Protein AF-X1C789-F1 (afdb_monomer_lite)

Structure (mmCIF, N/CA/C/O backbone):
data_AF-X1C789-F1
#
_entry.id   AF-X1C789-F1
#
loop_
_atom_site.group_PDB
_atom_site.id
_atom_site.type_symbol
_atom_site.label_atom_id
_atom_site.label_alt_id
_atom_site.label_comp_id
_atom_site.label_asym_id
_atom_site.label_entity_id
_atom_site.label_seq_id
_atom_site.pdbx_PDB_ins_code
_atom_site.Cartn_x
_atom_site.Cartn_y
_atom_site.Cartn_z
_atom_site.occupancy
_atom_site.B_iso_or_equiv
_atom_site.auth_seq_id
_atom_site.auth_comp_id
_atom_site.auth_asym_id
_atom_site.auth_atom_id
_atom_site.pdbx_PDB_model_num
ATOM 1 N N . THR A 1 1 ? 0.924 10.891 -58.807 1.00 47.41 1 THR A N 1
ATOM 2 C CA . THR A 1 1 ? 1.382 11.635 -57.616 1.00 47.41 1 THR A CA 1
ATOM 3 C C . THR A 1 1 ? 1.563 10.642 -56.485 1.00 47.41 1 THR A C 1
ATOM 5 O O . THR A 1 1 ? 0.579 10.124 -55.982 1.00 47.41 1 THR A O 1
ATOM 8 N N . ARG A 1 2 ? 2.814 10.265 -56.182 1.00 50.62 2 ARG A N 1
ATOM 9 C CA . ARG A 1 2 ? 3.152 9.440 -55.009 1.00 50.62 2 ARG A CA 1
ATOM 10 C C . ARG A 1 2 ? 3.176 10.355 -53.783 1.00 50.62 2 ARG A C 1
ATOM 12 O O . ARG A 1 2 ? 3.756 11.433 -53.868 1.00 50.62 2 ARG A O 1
ATOM 19 N N . LEU A 1 3 ? 2.533 9.935 -52.698 1.00 63.44 3 LEU A N 1
ATOM 20 C CA . LEU A 1 3 ? 2.683 10.556 -51.380 1.00 63.44 3 LEU A CA 1
ATOM 21 C C . LEU A 1 3 ? 4.074 10.202 -50.817 1.00 63.44 3 LEU A C 1
ATOM 23 O O . LEU A 1 3 ? 4.550 9.097 -51.100 1.00 63.44 3 LEU A O 1
ATOM 27 N N . PRO A 1 4 ? 4.739 11.107 -50.075 1.00 62.78 4 PRO A N 1
ATOM 28 C CA . PRO A 1 4 ? 5.996 10.787 -49.410 1.00 62.78 4 PRO A CA 1
ATOM 29 C C . PRO A 1 4 ? 5.741 9.807 -48.258 1.00 62.78 4 PRO A C 1
ATOM 31 O O . PRO A 1 4 ? 4.780 9.962 -47.506 1.00 62.78 4 PRO A O 1
ATOM 34 N N . VAL A 1 5 ? 6.597 8.791 -48.155 1.00 59.72 5 VAL A N 1
ATOM 35 C CA . VAL A 1 5 ? 6.725 7.949 -46.962 1.00 59.72 5 VAL A CA 1
ATOM 36 C C . VAL A 1 5 ? 7.526 8.781 -45.970 1.00 59.72 5 VAL A C 1
ATOM 38 O O . VAL A 1 5 ? 8.662 9.143 -46.264 1.00 59.72 5 VAL A O 1
ATOM 41 N N . ILE A 1 6 ? 6.898 9.166 -44.864 1.00 58.38 6 ILE A N 1
ATOM 42 C CA . ILE A 1 6 ? 7.620 9.645 -43.690 1.00 58.38 6 ILE A CA 1
ATOM 43 C C . ILE A 1 6 ? 8.181 8.366 -43.077 1.00 58.38 6 ILE A C 1
ATOM 45 O O . ILE A 1 6 ? 7.428 7.533 -42.576 1.00 58.38 6 ILE A O 1
ATOM 49 N N . GLU A 1 7 ? 9.475 8.141 -43.272 1.00 52.22 7 GLU A N 1
ATOM 50 C CA . GLU A 1 7 ? 10.236 7.259 -42.400 1.00 52.22 7 GLU A CA 1
ATOM 51 C C . GLU A 1 7 ? 10.248 7.984 -41.053 1.00 52.22 7 GLU A C 1
ATOM 53 O O . GLU A 1 7 ? 10.973 8.958 -40.865 1.00 52.22 7 GLU A O 1
ATOM 58 N N . ASP A 1 8 ? 9.319 7.607 -40.172 1.00 49.03 8 ASP A N 1
ATOM 59 C CA . ASP A 1 8 ? 9.441 7.895 -38.751 1.00 49.03 8 ASP A CA 1
ATOM 60 C C . ASP A 1 8 ? 10.643 7.075 -38.265 1.00 49.03 8 ASP A C 1
ATOM 62 O O . ASP A 1 8 ? 10.496 5.956 -37.770 1.00 49.03 8 ASP A O 1
ATOM 66 N N . ASP A 1 9 ? 11.844 7.622 -38.469 1.00 48.56 9 ASP A N 1
ATOM 67 C CA . ASP A 1 9 ? 12.985 7.386 -37.593 1.00 48.56 9 ASP A CA 1
ATOM 68 C C . ASP A 1 9 ? 12.561 7.888 -36.207 1.00 48.56 9 ASP A C 1
ATOM 70 O O . ASP A 1 9 ? 12.855 9.004 -35.778 1.00 48.56 9 ASP A O 1
ATOM 74 N N . VAL A 1 10 ? 11.782 7.058 -35.517 1.00 52.75 10 VAL A N 1
ATOM 75 C CA . VAL A 1 10 ? 11.796 7.026 -34.066 1.00 52.75 10 VAL A CA 1
ATOM 76 C C . VAL A 1 10 ? 13.166 6.475 -33.700 1.00 52.75 10 VAL A C 1
ATOM 78 O O . VAL A 1 10 ? 13.345 5.282 -33.473 1.00 52.75 10 VAL A O 1
ATOM 81 N N . ASP A 1 11 ? 14.158 7.366 -33.728 1.00 45.41 11 ASP A N 1
ATOM 82 C CA . ASP A 1 11 ? 15.269 7.288 -32.797 1.00 45.41 11 ASP A CA 1
ATOM 83 C C . ASP A 1 11 ? 14.619 7.101 -31.420 1.00 45.41 11 ASP A C 1
ATOM 85 O O . ASP A 1 11 ? 14.119 8.051 -30.809 1.00 45.41 11 ASP A O 1
ATOM 89 N N . ASP A 1 12 ? 14.547 5.839 -30.992 1.00 48.62 12 ASP A N 1
ATOM 90 C CA . ASP A 1 12 ? 14.483 5.430 -29.597 1.00 48.62 12 ASP A CA 1
ATOM 91 C C . ASP A 1 12 ? 15.745 6.024 -28.962 1.00 48.62 12 ASP A C 1
ATOM 93 O O . ASP A 1 12 ? 16.781 5.383 -28.795 1.00 48.62 12 ASP A O 1
ATOM 97 N N . LEU A 1 13 ? 15.672 7.322 -28.670 1.00 50.94 13 LEU A N 1
ATOM 98 C CA . LEU A 1 13 ? 16.404 7.933 -27.587 1.00 50.94 13 LEU A CA 1
ATOM 99 C C . LEU A 1 13 ? 15.849 7.265 -26.329 1.00 50.94 13 LEU A C 1
ATOM 101 O O . LEU A 1 13 ? 15.013 7.823 -25.620 1.00 50.94 13 LEU A O 1
ATOM 105 N N . GLU A 1 14 ? 16.295 6.031 -26.090 1.00 52.66 14 GLU A N 1
ATOM 106 C CA . GLU A 1 14 ? 16.521 5.543 -24.745 1.00 52.66 14 GLU A CA 1
ATOM 107 C C . GLU A 1 14 ? 17.430 6.608 -24.126 1.00 52.66 14 GLU A C 1
ATOM 109 O O . GLU A 1 14 ? 18.646 6.604 -24.316 1.00 52.66 14 GLU A O 1
ATOM 114 N N . GLU A 1 15 ? 16.822 7.625 -23.504 1.00 53.19 15 GLU A N 1
ATOM 115 C CA . GLU A 1 15 ? 17.504 8.425 -22.505 1.00 53.19 15 GLU A CA 1
ATOM 116 C C . GLU A 1 15 ? 18.017 7.387 -21.515 1.00 53.19 15 GLU A C 1
ATOM 118 O O . GLU A 1 15 ? 17.260 6.839 -20.713 1.00 53.19 1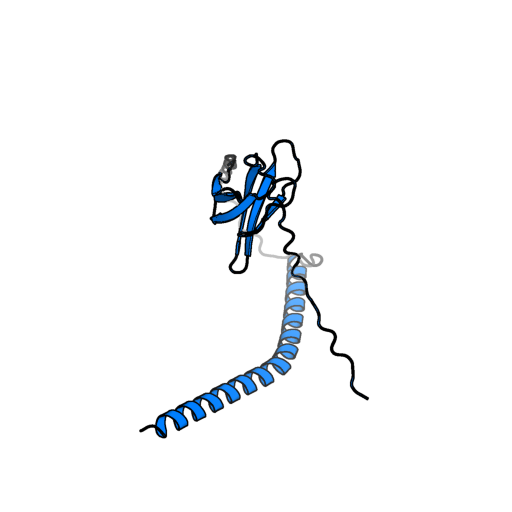5 GLU A O 1
ATOM 123 N N . GLU A 1 16 ? 19.291 7.034 -21.673 1.00 48.69 16 GLU A N 1
ATOM 124 C CA . GLU A 1 16 ? 20.116 6.373 -20.682 1.00 48.69 16 GLU A CA 1
ATOM 125 C C . GLU A 1 16 ? 20.114 7.354 -19.510 1.00 48.69 16 GLU A C 1
ATOM 127 O O . GLU A 1 16 ? 20.952 8.248 -19.407 1.00 48.69 16 GLU A O 1
ATOM 132 N N . LEU A 1 17 ? 19.028 7.304 -18.731 1.00 53.28 17 LEU A N 1
ATOM 133 C CA . LEU A 1 17 ? 18.896 8.012 -17.479 1.00 53.28 17 LEU A CA 1
ATOM 134 C C . LEU A 1 17 ? 20.048 7.458 -16.667 1.00 53.28 17 LEU A C 1
ATOM 136 O O . LEU A 1 17 ? 20.000 6.307 -16.241 1.00 53.28 17 LEU A O 1
ATOM 140 N N . GLU A 1 18 ? 21.126 8.234 -16.581 1.00 53.44 18 GLU A N 1
ATOM 141 C CA . GLU A 1 18 ? 22.227 7.952 -15.683 1.00 53.44 18 GLU A CA 1
ATOM 142 C C . GLU A 1 18 ? 21.578 7.766 -14.315 1.00 53.44 18 GLU A C 1
ATOM 144 O O . GLU A 1 18 ? 21.088 8.725 -13.714 1.00 53.44 18 GLU A O 1
ATOM 149 N N . ASP A 1 19 ? 21.461 6.505 -13.897 1.00 55.69 19 ASP A N 1
ATOM 150 C CA . ASP A 1 19 ? 20.979 6.134 -12.584 1.00 55.69 19 ASP A CA 1
ATOM 151 C C . ASP A 1 19 ? 21.949 6.799 -11.608 1.00 55.69 19 ASP A C 1
ATOM 153 O O . ASP A 1 19 ? 23.052 6.303 -11.379 1.00 55.69 19 ASP A O 1
ATOM 157 N N . GLU A 1 20 ? 21.594 7.980 -11.094 1.00 58.91 20 GLU A N 1
ATOM 158 C CA . GLU A 1 20 ? 22.340 8.560 -9.990 1.00 58.91 20 GLU A CA 1
ATOM 159 C C . GLU A 1 20 ? 22.283 7.519 -8.872 1.00 58.91 20 GLU A C 1
ATOM 161 O O . GLU A 1 20 ? 21.209 7.204 -8.342 1.00 58.91 20 GLU A O 1
ATOM 166 N N . ASP A 1 21 ? 23.448 6.944 -8.573 1.00 62.03 21 ASP A N 1
ATOM 167 C CA . ASP A 1 21 ? 23.665 6.042 -7.451 1.00 62.03 21 ASP A CA 1
ATOM 168 C C . ASP A 1 21 ? 23.487 6.857 -6.165 1.00 62.03 21 ASP A C 1
ATOM 170 O O . ASP A 1 21 ? 24.432 7.372 -5.563 1.00 62.03 21 ASP A O 1
ATOM 174 N N . VAL A 1 22 ? 22.224 7.051 -5.794 1.00 74.00 22 VAL A N 1
ATOM 175 C CA . VAL A 1 22 ? 21.814 7.667 -4.540 1.00 74.00 22 VAL A CA 1
ATOM 176 C C . VAL A 1 22 ? 21.839 6.587 -3.464 1.00 74.00 22 VAL A C 1
ATOM 178 O O . VAL A 1 22 ? 21.311 5.488 -3.656 1.00 74.00 22 VAL A O 1
ATOM 181 N N . ASP A 1 23 ? 22.433 6.920 -2.317 1.00 80.19 23 ASP A N 1
ATOM 182 C CA . ASP A 1 23 ? 22.443 6.071 -1.124 1.00 80.19 23 ASP A CA 1
ATOM 183 C C . ASP A 1 23 ? 21.028 5.608 -0.726 1.00 80.19 23 ASP A C 1
ATOM 185 O O . ASP A 1 23 ? 20.011 6.203 -1.098 1.00 80.19 23 ASP A O 1
ATOM 189 N N . ALA A 1 24 ? 20.967 4.549 0.085 1.00 82.88 24 ALA A N 1
ATOM 190 C CA . ALA A 1 24 ? 19.708 3.985 0.552 1.00 82.88 24 ALA A CA 1
ATOM 191 C C . ALA A 1 24 ? 18.775 5.044 1.178 1.00 82.88 24 ALA A C 1
ATOM 193 O O . ALA A 1 24 ? 19.201 5.809 2.051 1.00 82.88 24 ALA A O 1
ATOM 194 N N . PRO A 1 25 ? 17.491 5.078 0.773 1.00 86.06 25 PRO A N 1
ATOM 195 C CA . PRO A 1 25 ? 16.560 6.096 1.225 1.00 86.06 25 PRO A CA 1
ATOM 196 C C . PRO A 1 25 ? 16.234 5.915 2.709 1.00 86.06 25 PRO A C 1
ATOM 198 O O . PRO A 1 25 ? 15.790 4.848 3.138 1.00 86.06 25 PRO A O 1
ATOM 201 N N . ASP A 1 26 ? 16.385 6.987 3.487 1.00 88.81 26 ASP A N 1
ATOM 202 C CA . ASP A 1 26 ? 16.000 7.016 4.900 1.00 88.81 26 ASP A CA 1
ATOM 203 C C . ASP A 1 26 ? 14.496 7.300 5.049 1.00 88.81 26 ASP A C 1
ATOM 205 O O . ASP A 1 26 ? 14.038 8.432 5.255 1.00 88.81 26 ASP A O 1
ATOM 209 N N . VAL A 1 27 ? 13.700 6.254 4.815 1.00 91.00 27 VAL A N 1
ATOM 210 C CA . VAL A 1 27 ? 12.235 6.314 4.805 1.00 91.00 27 VAL A CA 1
ATOM 211 C C . VAL A 1 27 ? 11.612 5.229 5.678 1.00 91.00 27 VAL A C 1
ATOM 213 O O . VAL A 1 27 ? 12.066 4.090 5.745 1.00 91.00 27 VAL A O 1
ATOM 216 N N . GLN A 1 28 ? 10.495 5.571 6.313 1.00 92.94 28 GLN A N 1
ATOM 217 C CA . GLN A 1 28 ? 9.716 4.688 7.168 1.00 92.94 28 GLN A CA 1
ATOM 218 C C . GLN A 1 28 ? 8.423 4.237 6.478 1.00 92.94 28 GLN A C 1
ATOM 220 O O . GLN A 1 28 ? 7.680 5.046 5.917 1.00 92.94 28 GLN A O 1
ATOM 225 N N . LEU A 1 29 ? 8.100 2.945 6.583 1.00 94.62 29 LEU A N 1
ATOM 226 C CA . LEU A 1 29 ? 6.822 2.402 6.125 1.00 94.62 29 LEU A CA 1
ATOM 227 C C . LEU A 1 29 ? 5.698 2.773 7.101 1.00 94.62 29 LEU A C 1
ATOM 229 O O . LEU A 1 29 ? 5.696 2.345 8.254 1.00 94.62 29 LEU A O 1
ATOM 233 N N . THR A 1 30 ? 4.715 3.537 6.621 1.00 94.25 30 THR A N 1
ATOM 234 C CA . THR A 1 30 ? 3.587 4.028 7.438 1.00 94.25 30 THR A CA 1
ATOM 235 C C . THR A 1 30 ? 2.263 3.335 7.139 1.00 94.25 30 THR A C 1
ATOM 237 O O . THR A 1 30 ? 1.356 3.349 7.971 1.00 94.25 30 THR A O 1
ATOM 240 N N . GLY A 1 31 ? 2.132 2.716 5.967 1.00 93.81 31 GLY A N 1
ATOM 241 C CA . GLY A 1 31 ? 0.899 2.063 5.555 1.00 93.81 31 GLY A CA 1
ATOM 242 C C . GLY A 1 31 ? 1.080 1.215 4.306 1.00 93.81 31 GLY A C 1
ATOM 243 O O . GLY A 1 31 ? 1.965 1.458 3.488 1.00 93.81 31 GLY A O 1
ATOM 244 N N . VAL A 1 32 ? 0.225 0.204 4.176 1.00 95.81 32 VAL A N 1
ATOM 245 C CA . VAL A 1 32 ? 0.183 -0.715 3.036 1.00 95.81 32 VAL A CA 1
ATOM 246 C C . VAL A 1 32 ? -1.270 -0.910 2.620 1.00 95.81 32 VAL A C 1
ATOM 248 O O . VAL A 1 32 ? -2.132 -1.177 3.459 1.00 95.81 32 VAL A O 1
ATOM 251 N N . ILE A 1 33 ? -1.535 -0.814 1.318 1.00 95.50 33 ILE A N 1
ATOM 252 C CA . ILE A 1 33 ? -2.838 -1.089 0.713 1.00 95.50 33 ILE A CA 1
ATOM 253 C C . ILE A 1 33 ? -2.649 -2.191 -0.327 1.00 95.50 33 ILE A C 1
ATOM 255 O O . ILE A 1 33 ? -1.949 -2.016 -1.324 1.00 95.50 33 ILE A O 1
ATOM 259 N N . ILE A 1 34 ? -3.307 -3.328 -0.101 1.00 95.50 34 ILE A N 1
ATOM 260 C CA . ILE A 1 34 ? -3.320 -4.468 -1.021 1.00 95.50 34 ILE A CA 1
ATOM 261 C C . ILE A 1 34 ? -4.765 -4.720 -1.431 1.00 95.50 34 ILE A C 1
ATOM 263 O O . ILE A 1 34 ? -5.616 -5.059 -0.608 1.00 95.50 34 ILE A O 1
ATOM 267 N N . THR A 1 35 ? -5.035 -4.570 -2.721 1.00 95.38 35 THR A N 1
ATOM 268 C CA . THR A 1 35 ? -6.310 -4.921 -3.353 1.00 95.38 35 THR A CA 1
ATOM 269 C C . THR A 1 35 ? -6.043 -5.865 -4.533 1.00 95.38 35 THR A C 1
ATOM 271 O O . THR A 1 35 ? -4.892 -5.996 -4.951 1.00 95.38 35 THR A O 1
ATOM 274 N N . PRO A 1 36 ? -7.068 -6.516 -5.115 1.00 95.44 36 PRO A N 1
ATOM 275 C CA . PRO A 1 36 ? -6.869 -7.383 -6.279 1.00 95.44 36 PRO A CA 1
ATOM 276 C C . PRO A 1 36 ? -6.243 -6.680 -7.491 1.00 95.44 36 PRO A C 1
ATOM 278 O O . PRO A 1 36 ? -5.579 -7.335 -8.287 1.00 95.44 36 PRO A O 1
ATOM 281 N N . SER A 1 37 ? -6.463 -5.370 -7.635 1.00 92.44 37 SER A N 1
ATOM 282 C CA . SER A 1 37 ? -6.019 -4.606 -8.806 1.00 92.44 37 SER A CA 1
ATOM 283 C C . SER A 1 37 ? -4.740 -3.810 -8.564 1.00 92.44 37 SER A C 1
ATOM 285 O O . SER A 1 37 ? -4.037 -3.502 -9.520 1.00 92.44 37 SER A O 1
ATOM 287 N N . ILE A 1 38 ? -4.462 -3.429 -7.313 1.00 93.12 38 ILE A N 1
ATOM 288 C CA . ILE A 1 38 ? -3.350 -2.536 -6.964 1.00 93.12 38 ILE A CA 1
ATOM 289 C C . ILE A 1 38 ? -2.694 -2.927 -5.638 1.00 93.12 38 ILE A C 1
ATOM 291 O O . ILE A 1 38 ? -3.377 -3.309 -4.681 1.00 93.12 38 ILE A O 1
ATOM 295 N N . ARG A 1 39 ? -1.372 -2.752 -5.582 1.00 96.38 39 ARG A N 1
ATOM 296 C CA . ARG A 1 39 ? -0.543 -2.810 -4.375 1.00 96.38 39 ARG A CA 1
ATOM 297 C C . ARG A 1 39 ? 0.233 -1.502 -4.265 1.00 96.38 39 ARG A C 1
ATOM 299 O O . ARG A 1 39 ? 0.923 -1.119 -5.208 1.00 96.38 39 ARG A O 1
ATOM 306 N N . MET A 1 40 ? 0.076 -0.806 -3.145 1.00 95.62 40 MET A N 1
ATOM 307 C CA . MET A 1 40 ? 0.782 0.446 -2.871 1.00 95.62 40 MET A CA 1
ATOM 308 C C . MET A 1 40 ? 1.177 0.544 -1.399 1.00 95.62 40 MET A C 1
ATOM 310 O O . MET A 1 40 ? 0.520 -0.023 -0.521 1.00 95.62 40 MET A O 1
ATOM 314 N N . ALA A 1 41 ? 2.237 1.295 -1.142 1.00 95.81 41 ALA A N 1
ATOM 315 C CA . ALA A 1 41 ? 2.747 1.596 0.181 1.00 95.81 41 ALA A CA 1
ATOM 316 C C . ALA A 1 41 ? 2.810 3.109 0.383 1.00 95.81 41 ALA A C 1
ATOM 318 O O . ALA A 1 41 ? 3.059 3.863 -0.556 1.00 95.81 41 ALA A O 1
ATOM 319 N N . THR A 1 42 ? 2.593 3.550 1.618 1.00 94.69 42 THR A N 1
ATOM 320 C CA . THR A 1 42 ? 2.829 4.936 2.018 1.00 94.69 42 THR A CA 1
ATOM 321 C C . THR A 1 42 ? 4.120 4.998 2.817 1.00 94.69 42 THR A C 1
ATOM 323 O O . THR A 1 42 ? 4.225 4.406 3.899 1.00 94.69 42 THR A O 1
ATOM 326 N N . LEU A 1 43 ? 5.112 5.710 2.290 1.00 93.56 43 LEU A N 1
ATOM 327 C CA . LEU A 1 43 ? 6.407 5.900 2.938 1.00 93.56 43 LEU A CA 1
ATOM 328 C C . LEU A 1 43 ? 6.502 7.327 3.483 1.00 93.56 43 LEU A C 1
ATOM 330 O O . LEU A 1 43 ? 5.864 8.249 2.974 1.00 93.56 43 LEU A O 1
ATOM 334 N N . ARG A 1 44 ? 7.271 7.516 4.550 1.00 92.44 44 ARG A N 1
ATOM 335 C CA . ARG A 1 44 ? 7.534 8.826 5.146 1.00 92.44 44 ARG A CA 1
ATOM 336 C C . ARG A 1 44 ? 9.029 9.011 5.308 1.00 92.44 44 ARG A C 1
ATOM 338 O O . ARG A 1 44 ? 9.662 8.187 5.952 1.00 92.44 44 ARG A O 1
ATOM 345 N N . GLN A 1 45 ? 9.561 10.099 4.774 1.00 89.88 45 GLN A N 1
ATOM 346 C CA . GLN A 1 45 ? 10.956 10.466 4.975 1.00 89.88 45 GLN A CA 1
ATOM 347 C C . GLN A 1 45 ? 11.161 11.110 6.349 1.00 89.88 45 GLN A C 1
ATOM 349 O O . GLN A 1 45 ? 10.298 11.855 6.830 1.00 89.88 45 GLN A O 1
ATOM 354 N N . GLU A 1 46 ? 12.296 10.828 6.990 1.00 84.69 46 GLU A N 1
ATOM 355 C CA . GLU A 1 46 ? 12.647 11.484 8.248 1.00 84.69 46 GLU A CA 1
ATOM 356 C C . GLU A 1 46 ? 12.781 13.006 8.046 1.00 84.69 46 GLU A C 1
ATOM 358 O O . GLU A 1 46 ? 13.414 13.488 7.111 1.00 84.69 46 GLU A O 1
ATOM 363 N N . GLY A 1 47 ? 12.129 13.789 8.910 1.00 81.12 47 GLY A N 1
ATOM 364 C CA . GLY A 1 47 ? 12.106 15.254 8.817 1.00 81.12 47 GLY A CA 1
ATOM 365 C C . GLY A 1 47 ? 11.019 15.833 7.904 1.00 81.12 47 GLY A C 1
ATOM 366 O O . GLY A 1 47 ? 10.689 17.016 8.043 1.00 81.12 47 GLY A O 1
ATOM 367 N N . GLU A 1 48 ? 10.383 15.024 7.052 1.00 83.88 48 GLU A N 1
ATOM 368 C CA . GLU A 1 48 ? 9.260 15.463 6.224 1.00 83.88 48 GLU A CA 1
ATOM 369 C C . GLU A 1 48 ? 7.895 15.217 6.882 1.00 83.88 48 GLU A C 1
ATOM 371 O O . GLU A 1 48 ? 7.649 14.232 7.581 1.00 83.88 48 GLU A O 1
ATOM 376 N N . LYS A 1 49 ? 6.956 16.141 6.644 1.00 82.00 49 LYS A N 1
ATOM 377 C CA . LYS A 1 49 ? 5.556 15.986 7.085 1.00 82.00 49 LYS A CA 1
ATOM 378 C C . LYS A 1 49 ? 4.702 15.235 6.073 1.00 82.00 49 LYS A C 1
ATOM 380 O O .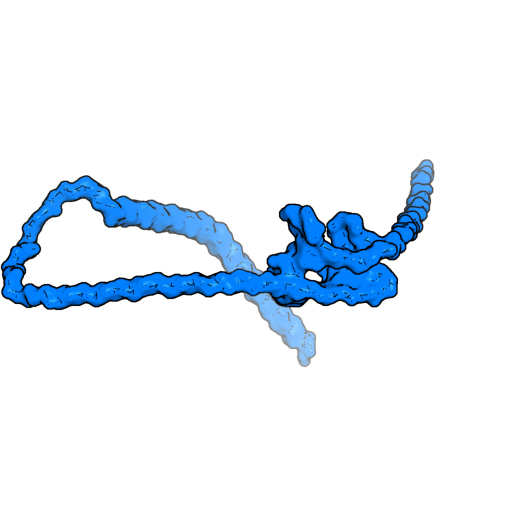 LYS A 1 49 ? 3.642 14.725 6.437 1.00 82.00 49 LYS A O 1
ATOM 385 N N . LEU A 1 50 ? 5.120 15.233 4.811 1.00 84.44 50 LEU A N 1
ATOM 386 C CA . LEU A 1 50 ? 4.385 14.595 3.734 1.00 84.44 50 LEU A CA 1
ATOM 387 C C . LEU A 1 50 ? 4.774 13.122 3.658 1.00 84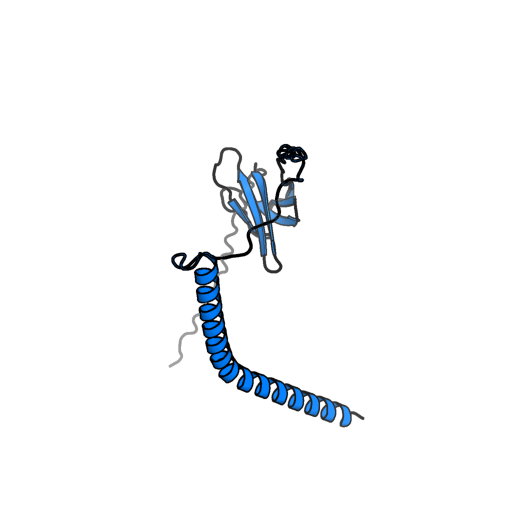.44 50 LEU A C 1
ATOM 389 O O . LEU A 1 50 ? 5.869 12.717 4.036 1.00 84.44 50 LEU A O 1
ATOM 393 N N . SER A 1 51 ? 3.808 12.304 3.260 1.00 90.12 51 SER A N 1
ATOM 394 C CA . SER A 1 51 ? 4.032 10.888 2.984 1.00 90.12 51 SER A CA 1
ATOM 395 C C . SER A 1 51 ? 3.966 10.704 1.478 1.00 90.12 51 SER A C 1
ATOM 397 O O . SER A 1 51 ? 3.069 11.254 0.836 1.00 90.12 51 SER A O 1
ATOM 399 N N . LEU A 1 52 ? 4.917 9.958 0.937 1.00 91.81 52 LEU A N 1
ATOM 400 C CA . LEU A 1 52 ? 4.975 9.609 -0.473 1.00 91.81 52 LEU A CA 1
ATOM 401 C C . LEU A 1 52 ? 4.220 8.301 -0.707 1.00 91.81 52 LEU A C 1
ATOM 403 O O . LEU A 1 52 ? 4.134 7.443 0.179 1.00 91.81 52 LEU A O 1
ATOM 407 N N . VAL A 1 53 ? 3.653 8.161 -1.899 1.00 94.25 53 VAL A N 1
ATOM 408 C CA . VAL A 1 53 ? 2.954 6.948 -2.320 1.00 94.25 53 VAL A CA 1
ATOM 409 C C . VAL A 1 53 ? 3.859 6.203 -3.283 1.00 94.25 53 VAL A C 1
ATOM 411 O O . VAL A 1 53 ? 4.335 6.773 -4.256 1.00 94.25 53 VAL A O 1
ATOM 414 N N . ALA A 1 54 ? 4.085 4.924 -3.014 1.00 94.69 54 ALA A N 1
ATOM 415 C CA . ALA A 1 54 ? 4.929 4.077 -3.834 1.00 94.69 54 ALA A CA 1
ATOM 416 C C . ALA A 1 54 ? 4.142 2.859 -4.324 1.00 94.69 54 ALA A C 1
ATOM 418 O O . ALA A 1 54 ? 3.378 2.247 -3.571 1.00 94.69 54 ALA A O 1
ATOM 419 N N . PHE A 1 55 ? 4.329 2.507 -5.592 1.00 95.44 55 PHE A N 1
ATOM 420 C CA . PHE A 1 55 ? 3.681 1.367 -6.233 1.00 95.44 55 PHE A CA 1
ATOM 421 C C . PHE A 1 55 ? 4.706 0.278 -6.517 1.00 95.44 55 PHE A C 1
ATOM 423 O O . PHE A 1 55 ? 5.850 0.567 -6.857 1.00 95.44 55 PHE A O 1
ATOM 430 N N . GLU A 1 56 ? 4.278 -0.976 -6.418 1.00 94.81 56 GLU A N 1
ATOM 431 C CA . GLU A 1 56 ? 5.127 -2.118 -6.754 1.00 94.81 56 GLU A CA 1
ATOM 432 C C . GLU A 1 56 ? 5.596 -2.046 -8.219 1.00 94.81 56 GLU A C 1
ATOM 434 O O . GLU A 1 56 ? 4.806 -1.795 -9.133 1.00 94.81 56 GLU A O 1
ATOM 439 N N . GLY A 1 57 ? 6.899 -2.229 -8.430 1.00 91.94 57 GLY A N 1
ATOM 440 C CA . GLY A 1 57 ? 7.583 -2.134 -9.718 1.00 91.94 57 GLY A CA 1
ATOM 441 C C . GLY A 1 57 ? 7.769 -0.712 -10.257 1.00 91.94 57 GLY A C 1
ATOM 442 O O . GLY A 1 57 ? 8.186 -0.561 -11.404 1.00 91.94 57 GLY A O 1
ATOM 443 N N . LYS A 1 58 ? 7.428 0.333 -9.490 1.00 91.94 58 LYS A N 1
ATOM 444 C CA . LYS A 1 58 ? 7.600 1.735 -9.899 1.00 91.94 58 LYS A CA 1
ATOM 445 C C . LYS A 1 58 ? 8.745 2.407 -9.137 1.00 91.94 58 LYS A C 1
ATOM 447 O O . LYS A 1 58 ? 8.955 2.069 -7.966 1.00 91.94 58 LYS A O 1
ATOM 452 N N . PRO A 1 59 ? 9.455 3.355 -9.780 1.00 91.12 59 PRO A N 1
ATOM 453 C CA . PRO A 1 59 ? 10.435 4.185 -9.093 1.00 91.12 59 PRO A CA 1
ATOM 454 C C . PRO A 1 59 ? 9.762 4.982 -7.979 1.00 91.12 59 PRO A C 1
ATOM 456 O O . PRO A 1 59 ? 8.574 5.317 -8.062 1.00 91.12 59 PRO A O 1
ATOM 459 N N . LEU A 1 60 ? 10.517 5.251 -6.921 1.00 90.50 60 LEU A N 1
ATOM 460 C CA . LEU A 1 60 ? 10.055 6.098 -5.836 1.00 90.50 60 LEU A CA 1
ATOM 461 C C . LEU A 1 60 ? 9.915 7.539 -6.330 1.00 90.50 60 LEU A C 1
ATOM 463 O O . LEU A 1 60 ? 10.809 8.088 -6.967 1.00 90.50 60 LEU A O 1
ATOM 467 N N . GLU A 1 61 ? 8.783 8.165 -6.017 1.00 85.50 61 GLU A N 1
ATOM 468 C CA . GLU A 1 61 ? 8.582 9.580 -6.312 1.00 85.50 61 GLU A CA 1
ATOM 469 C C . GLU A 1 61 ? 9.461 10.431 -5.386 1.00 85.50 61 GLU A C 1
ATOM 471 O O . GLU A 1 61 ? 9.382 10.302 -4.164 1.00 85.50 61 GLU A O 1
ATOM 476 N N . GLY A 1 62 ? 10.277 11.318 -5.958 1.00 81.75 62 GLY A N 1
ATOM 477 C CA . GLY A 1 62 ? 11.151 12.224 -5.211 1.00 81.75 62 GLY A CA 1
ATOM 478 C C . GLY A 1 62 ? 12.610 12.124 -5.646 1.00 81.75 62 GLY A C 1
ATOM 479 O O . GLY A 1 62 ? 12.909 11.696 -6.756 1.00 81.75 62 GLY A O 1
ATOM 480 N N . ASN A 1 63 ? 13.518 12.545 -4.767 1.00 82.25 63 ASN A N 1
ATOM 481 C CA . ASN A 1 63 ? 14.960 12.504 -5.010 1.00 82.25 63 ASN A CA 1
ATOM 482 C C . ASN A 1 63 ? 15.573 11.211 -4.450 1.00 82.25 63 ASN A C 1
ATOM 484 O O . ASN A 1 63 ? 16.364 11.248 -3.510 1.00 82.25 63 ASN A O 1
ATOM 488 N N . PHE A 1 64 ? 15.127 10.069 -4.975 1.00 84.25 64 PHE A N 1
ATOM 489 C CA . PHE A 1 64 ? 15.560 8.738 -4.536 1.00 84.25 64 PHE A CA 1
ATOM 490 C C . PHE A 1 64 ? 16.283 7.962 -5.649 1.00 84.25 64 PHE A C 1
ATOM 492 O O . PHE A 1 64 ? 16.383 6.745 -5.566 1.00 84.25 64 PHE A O 1
ATOM 499 N N . GLY A 1 65 ? 16.774 8.642 -6.690 1.00 84.94 65 GLY A N 1
ATOM 500 C CA . GLY A 1 65 ? 17.545 8.023 -7.776 1.00 84.94 65 GLY A CA 1
ATOM 501 C C . GLY A 1 65 ? 16.850 6.808 -8.402 1.00 84.94 65 GLY A C 1
ATOM 502 O O . GLY A 1 65 ? 15.663 6.856 -8.729 1.00 84.94 65 GLY A O 1
ATOM 503 N N . SER A 1 66 ? 17.592 5.704 -8.518 1.00 89.06 66 SER A N 1
ATOM 504 C CA . SER A 1 66 ? 17.140 4.430 -9.101 1.00 89.06 66 SER A CA 1
ATOM 505 C C . SER A 1 66 ? 16.359 3.522 -8.134 1.00 89.06 66 SER A C 1
ATOM 507 O O . SER A 1 66 ? 16.014 2.378 -8.467 1.00 89.06 66 SER A O 1
ATOM 509 N N . TRP A 1 67 ? 16.045 4.007 -6.925 1.00 92.75 67 TRP A N 1
ATOM 510 C CA . TRP A 1 67 ? 15.295 3.228 -5.946 1.00 92.75 67 TRP A CA 1
ATOM 511 C C . TRP A 1 67 ? 13.839 3.047 -6.371 1.00 92.75 67 TRP A C 1
ATOM 513 O O . TRP A 1 67 ? 13.107 3.991 -6.673 1.00 92.75 67 TRP A O 1
ATOM 523 N N . HIS A 1 68 ? 13.387 1.801 -6.338 1.00 93.19 68 HIS A N 1
ATOM 524 C CA . HIS A 1 68 ? 12.029 1.408 -6.682 1.00 93.19 68 HIS A CA 1
ATOM 525 C C . HIS A 1 68 ? 11.507 0.366 -5.697 1.00 93.19 68 HIS A C 1
ATOM 527 O O . HIS A 1 68 ? 12.263 -0.276 -4.969 1.00 93.19 68 HIS A O 1
ATOM 533 N N . VAL A 1 69 ? 10.188 0.188 -5.659 1.00 95.44 69 VAL A N 1
ATOM 534 C CA . VAL A 1 69 ? 9.584 -0.855 -4.825 1.00 95.44 69 VAL A CA 1
ATOM 535 C C . VAL A 1 69 ? 9.622 -2.182 -5.571 1.00 95.44 69 VAL A C 1
ATOM 537 O O . VAL A 1 69 ? 8.886 -2.349 -6.541 1.00 95.44 69 VAL A O 1
ATOM 540 N N . SER A 1 70 ? 10.413 -3.151 -5.117 1.00 95.38 70 SER A N 1
ATOM 541 C CA . SER A 1 70 ? 10.420 -4.489 -5.724 1.00 95.38 70 SER A CA 1
ATOM 542 C C . SER A 1 70 ? 9.222 -5.324 -5.294 1.00 95.38 70 SER A C 1
ATOM 544 O O . SER A 1 70 ? 8.676 -6.071 -6.106 1.00 95.38 70 SER A O 1
ATOM 546 N N . ARG A 1 71 ? 8.799 -5.207 -4.028 1.00 95.75 71 ARG A N 1
ATOM 547 C CA . ARG A 1 71 ? 7.731 -6.040 -3.469 1.00 95.75 71 ARG A CA 1
ATOM 548 C C . ARG A 1 71 ? 6.969 -5.362 -2.336 1.00 95.75 71 ARG A C 1
ATOM 550 O O . ARG A 1 71 ? 7.562 -4.726 -1.466 1.00 95.75 71 ARG A O 1
ATOM 557 N N . ILE A 1 72 ? 5.648 -5.567 -2.312 1.00 96.56 72 ILE A N 1
ATOM 558 C CA . ILE A 1 72 ? 4.755 -5.099 -1.238 1.00 96.56 72 ILE A CA 1
ATOM 559 C C . ILE A 1 72 ? 4.014 -6.284 -0.602 1.00 96.56 72 ILE A C 1
ATOM 561 O O . ILE A 1 72 ? 3.136 -6.903 -1.217 1.00 96.56 72 ILE A O 1
ATOM 565 N N . ASP A 1 73 ? 4.323 -6.553 0.666 1.00 96.06 73 ASP A N 1
ATOM 566 C CA . ASP A 1 73 ? 3.655 -7.523 1.534 1.00 96.06 73 ASP A CA 1
ATOM 567 C C . ASP A 1 73 ? 2.808 -6.825 2.610 1.00 96.06 73 ASP A C 1
ATOM 569 O O . ASP A 1 73 ? 2.856 -5.617 2.807 1.00 96.06 73 ASP A O 1
ATOM 573 N N . HIS A 1 74 ? 2.004 -7.596 3.348 1.00 94.25 74 HIS A N 1
ATOM 574 C CA . HIS A 1 74 ? 0.980 -7.069 4.265 1.00 94.25 74 HIS A CA 1
ATOM 575 C C . HIS A 1 74 ? 1.498 -6.091 5.336 1.00 94.25 74 HIS A C 1
ATOM 577 O O . HIS A 1 74 ? 0.721 -5.289 5.855 1.00 94.25 74 HIS A O 1
ATOM 583 N N . ARG A 1 75 ? 2.767 -6.207 5.738 1.00 94.50 75 ARG A N 1
ATOM 584 C CA . ARG A 1 75 ? 3.400 -5.392 6.794 1.00 94.50 75 ARG A CA 1
ATOM 585 C C . ARG A 1 75 ? 4.835 -5.002 6.455 1.00 94.50 75 ARG A C 1
ATOM 587 O O . ARG A 1 75 ? 5.576 -4.575 7.338 1.00 94.50 75 ARG A O 1
ATOM 594 N N . GLU A 1 76 ? 5.232 -5.214 5.212 1.00 95.62 76 GLU A N 1
ATOM 595 C CA . GLU A 1 76 ? 6.621 -5.125 4.805 1.00 95.62 76 GLU A CA 1
ATOM 596 C C . GLU A 1 76 ? 6.710 -4.689 3.352 1.00 95.62 76 GLU A C 1
ATOM 598 O O . GLU A 1 76 ? 5.866 -5.058 2.534 1.00 95.62 76 GLU A O 1
ATOM 603 N N . VAL A 1 77 ? 7.726 -3.894 3.050 1.00 96.19 77 VAL A N 1
ATOM 604 C CA . VAL A 1 77 ? 8.042 -3.449 1.698 1.00 96.19 77 VAL A CA 1
ATOM 605 C C . VAL A 1 77 ? 9.528 -3.651 1.459 1.00 96.19 77 VAL A C 1
ATOM 607 O O . VAL A 1 77 ? 10.342 -3.287 2.309 1.00 96.19 77 VAL A O 1
ATOM 610 N N . THR A 1 78 ? 9.872 -4.205 0.302 1.00 96.19 78 THR A N 1
ATOM 611 C CA . THR A 1 78 ? 11.254 -4.297 -0.168 1.00 96.19 78 THR A CA 1
ATOM 612 C C . THR A 1 78 ? 11.477 -3.215 -1.213 1.00 96.19 78 THR A C 1
ATOM 614 O O . THR A 1 78 ? 10.719 -3.115 -2.182 1.00 96.19 78 THR A O 1
ATOM 617 N N . LEU A 1 79 ? 12.495 -2.389 -0.994 1.00 94.88 79 LEU A N 1
ATOM 618 C CA . LEU A 1 79 ? 12.993 -1.445 -1.985 1.00 94.88 79 LEU A CA 1
ATOM 619 C C . LEU A 1 79 ? 14.282 -1.997 -2.580 1.00 94.88 79 LEU A C 1
ATOM 621 O O . LEU A 1 79 ? 15.064 -2.619 -1.860 1.00 94.88 79 LEU A O 1
ATOM 625 N N . SER A 1 80 ? 14.498 -1.743 -3.863 1.00 93.44 80 SER A N 1
ATOM 626 C CA . SER A 1 80 ? 15.711 -2.115 -4.584 1.00 93.44 80 SER A CA 1
ATOM 627 C C . SER A 1 80 ? 16.273 -0.929 -5.356 1.00 93.44 80 SER A C 1
ATOM 629 O O . SER A 1 80 ? 15.513 -0.134 -5.906 1.00 93.44 80 SER A O 1
ATOM 631 N N . SER A 1 81 ? 17.596 -0.828 -5.396 1.00 92.50 81 SER A N 1
ATOM 632 C CA . SER A 1 81 ? 18.344 0.106 -6.243 1.00 92.50 81 SER A CA 1
ATOM 633 C C . SER A 1 81 ? 18.620 -0.510 -7.619 1.00 92.50 81 SER A C 1
ATOM 635 O O . SER A 1 81 ? 18.650 -1.738 -7.760 1.00 92.50 81 SER A O 1
ATOM 637 N N . GLY A 1 82 ? 18.886 0.327 -8.627 1.00 85.12 82 GLY A N 1
ATOM 638 C CA . GLY A 1 82 ? 19.430 -0.111 -9.919 1.00 85.12 82 GLY A CA 1
ATOM 639 C C . GLY A 1 82 ? 20.762 -0.86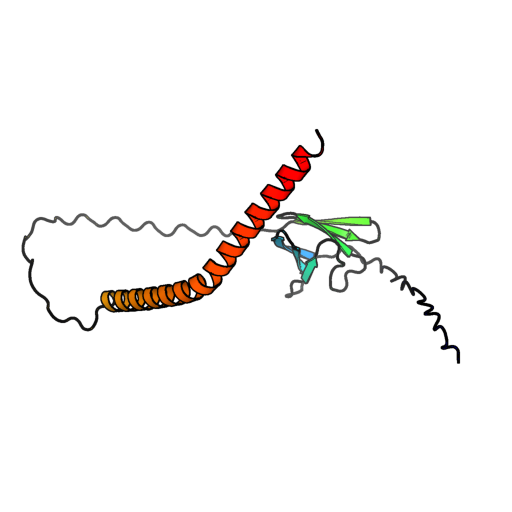7 -9.783 1.00 85.12 82 GLY A C 1
ATOM 640 O O . GLY A 1 82 ? 21.030 -1.793 -10.548 1.00 85.12 82 GLY A O 1
ATOM 641 N N . ALA A 1 83 ? 21.541 -0.574 -8.735 1.00 83.88 83 ALA A N 1
ATOM 642 C CA . ALA A 1 83 ? 22.796 -1.257 -8.411 1.00 83.88 83 ALA A CA 1
ATOM 643 C C . ALA A 1 83 ? 22.615 -2.645 -7.751 1.00 83.88 83 ALA A C 1
ATOM 645 O O . ALA A 1 83 ? 23.594 -3.352 -7.500 1.00 83.88 83 ALA A O 1
ATOM 646 N N . GLY A 1 84 ? 21.373 -3.058 -7.463 1.00 84.81 84 GLY A N 1
ATOM 647 C CA . GLY A 1 84 ? 21.049 -4.352 -6.850 1.00 84.81 84 GLY A CA 1
ATOM 648 C C . GLY A 1 84 ? 21.095 -4.378 -5.318 1.00 84.81 84 GLY A C 1
ATOM 649 O O . GLY A 1 84 ? 21.010 -5.453 -4.724 1.00 84.81 84 GLY A O 1
ATOM 650 N N . GLU A 1 85 ? 21.222 -3.223 -4.665 1.00 90.00 85 GLU A N 1
ATOM 651 C CA . GLU A 1 85 ? 21.036 -3.111 -3.217 1.00 90.00 85 GLU A CA 1
ATOM 652 C C . GLU A 1 85 ? 19.559 -3.259 -2.849 1.00 90.00 85 GLU A C 1
ATOM 654 O O . GLU A 1 85 ? 18.692 -2.753 -3.559 1.00 90.00 85 GLU A O 1
ATOM 659 N N . GLU A 1 86 ? 19.267 -3.919 -1.726 1.00 93.25 86 GLU A N 1
ATOM 660 C CA . GLU A 1 86 ? 17.902 -4.106 -1.226 1.00 93.25 86 GLU A CA 1
ATOM 661 C C . GLU A 1 86 ? 17.776 -3.650 0.231 1.00 93.25 86 GLU A C 1
ATOM 663 O O . GLU A 1 86 ? 18.616 -3.971 1.075 1.00 93.25 86 GLU A O 1
ATOM 668 N N . ILE A 1 87 ? 16.680 -2.957 0.549 1.00 94.44 87 ILE A N 1
ATOM 669 C CA . ILE A 1 87 ? 16.313 -2.587 1.920 1.00 94.44 87 ILE A CA 1
ATOM 670 C C . ILE A 1 87 ? 14.886 -3.036 2.230 1.00 94.44 87 ILE A C 1
ATOM 672 O O . ILE A 1 87 ? 13.963 -2.890 1.428 1.00 94.44 87 ILE A O 1
ATOM 676 N N . GLN A 1 88 ? 14.703 -3.601 3.421 1.00 95.00 88 GLN A N 1
ATOM 677 C CA . GLN A 1 88 ? 13.426 -4.124 3.886 1.00 95.00 88 GLN A CA 1
ATOM 678 C C . GLN A 1 88 ? 12.853 -3.213 4.972 1.00 95.00 88 GLN A C 1
ATOM 680 O O . GLN A 1 88 ? 13.418 -3.083 6.059 1.00 95.00 88 GLN A O 1
ATOM 685 N N . LEU A 1 89 ? 11.699 -2.617 4.693 1.00 94.69 89 LEU A N 1
ATOM 686 C CA . LEU A 1 89 ? 11.001 -1.707 5.593 1.00 94.69 89 LEU A CA 1
ATOM 687 C C . LEU A 1 89 ? 9.831 -2.422 6.258 1.00 94.69 89 LEU A C 1
ATOM 689 O O . LEU A 1 89 ? 9.007 -3.040 5.584 1.00 94.69 89 LEU A O 1
ATOM 693 N N . LYS A 1 90 ? 9.724 -2.308 7.584 1.00 95.06 90 LYS A N 1
ATOM 694 C CA . LYS A 1 90 ? 8.640 -2.913 8.368 1.00 95.06 90 LYS A CA 1
ATOM 695 C C . LYS A 1 90 ? 7.659 -1.856 8.845 1.00 95.06 90 LYS A C 1
ATOM 697 O O . LYS A 1 90 ? 8.056 -0.775 9.266 1.00 95.06 90 LYS A O 1
ATOM 702 N N . LEU A 1 91 ? 6.374 -2.197 8.807 1.00 94.44 91 LEU A N 1
ATOM 703 C CA . LEU A 1 91 ? 5.308 -1.323 9.274 1.00 94.44 91 LEU A CA 1
ATOM 704 C C . LEU A 1 91 ? 5.305 -1.277 10.806 1.00 94.44 91 LEU A C 1
ATOM 706 O O . LEU A 1 91 ? 4.996 -2.278 11.463 1.00 94.44 91 LEU A O 1
ATOM 710 N N . GLU A 1 92 ? 5.608 -0.112 11.371 1.00 86.00 92 GLU A N 1
ATOM 711 C CA . GLU A 1 92 ? 5.530 0.104 12.815 1.00 86.00 92 GLU A CA 1
ATOM 712 C C . GLU A 1 92 ? 4.084 0.353 13.259 1.00 86.00 92 GLU A C 1
ATOM 714 O O . GLU A 1 92 ? 3.366 1.183 12.701 1.00 86.00 92 GLU A O 1
ATOM 719 N N . VAL A 1 93 ? 3.637 -0.376 14.287 1.00 80.75 93 VAL A N 1
ATOM 720 C CA . VAL A 1 93 ? 2.285 -0.247 14.844 1.00 80.75 93 VAL A CA 1
ATOM 721 C C . VAL A 1 93 ? 2.381 0.214 16.291 1.00 80.75 93 VAL A C 1
ATOM 723 O O . VAL A 1 93 ? 2.690 -0.568 17.190 1.00 80.75 93 VAL A O 1
ATOM 726 N N . HIS A 1 94 ? 2.053 1.479 16.537 1.00 73.56 94 HIS A N 1
ATOM 727 C CA . HIS A 1 94 ? 1.918 2.006 17.893 1.00 73.56 94 HIS A CA 1
ATOM 728 C C . HIS A 1 94 ? 0.519 1.694 18.436 1.00 73.56 94 HIS A C 1
ATOM 730 O O . HIS A 1 94 ? -0.408 2.497 18.345 1.00 73.56 94 HIS A O 1
ATOM 736 N N . GLY A 1 95 ? 0.349 0.492 18.987 1.00 65.75 95 GLY A N 1
ATOM 737 C CA . GLY A 1 95 ? -0.870 0.119 19.700 1.00 65.75 95 GLY A CA 1
ATOM 738 C C . GLY A 1 95 ? -0.920 0.799 21.066 1.00 65.75 95 GLY A C 1
ATOM 739 O O . GLY A 1 95 ? -0.263 0.350 22.001 1.00 65.75 95 GLY A O 1
ATOM 740 N N . VAL A 1 96 ? -1.701 1.870 21.205 1.00 65.44 96 VAL A N 1
ATOM 741 C CA . VAL A 1 96 ? -2.012 2.423 22.529 1.00 65.44 96 VAL A CA 1
ATOM 742 C C . VAL A 1 96 ? -3.106 1.555 23.142 1.00 65.44 96 VAL A C 1
ATOM 744 O O . VAL A 1 96 ? -4.193 1.435 22.577 1.00 65.44 96 VAL A O 1
ATOM 747 N N . ALA A 1 97 ? -2.822 0.927 24.283 1.00 70.00 97 ALA A N 1
ATOM 748 C CA . ALA A 1 97 ? -3.831 0.195 25.037 1.00 70.00 97 ALA A CA 1
ATOM 749 C C . ALA A 1 97 ? -4.915 1.181 25.497 1.00 70.00 97 ALA A C 1
ATOM 751 O O . ALA A 1 97 ? -4.675 2.034 26.352 1.00 70.00 97 ALA A O 1
ATOM 752 N N . ILE A 1 98 ? -6.102 1.088 24.901 1.00 69.94 98 ILE A N 1
ATOM 753 C CA . ILE A 1 98 ? -7.268 1.846 25.349 1.00 69.94 98 ILE A CA 1
ATOM 754 C C . ILE A 1 98 ? -7.737 1.181 26.644 1.00 69.94 98 ILE A C 1
ATOM 756 O O . ILE A 1 98 ? -8.060 -0.007 26.644 1.00 69.94 98 ILE A O 1
ATOM 760 N N . ALA A 1 99 ? -7.722 1.925 27.751 1.00 76.44 99 ALA A N 1
ATOM 761 C CA . ALA A 1 99 ? -8.214 1.430 29.031 1.00 76.44 99 ALA A CA 1
ATOM 762 C C . ALA A 1 99 ? -9.688 1.011 28.903 1.00 76.44 99 ALA A C 1
ATOM 764 O O . ALA A 1 99 ? -10.491 1.731 28.306 1.00 76.44 99 ALA A O 1
ATOM 765 N N . GLU A 1 100 ? -10.030 -0.156 29.453 1.00 74.69 100 GLU A N 1
ATOM 766 C CA . GLU A 1 100 ? -11.404 -0.657 29.473 1.00 74.69 100 GLU A CA 1
ATOM 767 C C . GLU A 1 100 ? -12.303 0.365 30.194 1.00 74.69 100 GLU A C 1
ATOM 769 O O . GLU A 1 100 ? -11.943 0.825 31.284 1.00 74.69 100 GLU A O 1
ATOM 774 N N . PRO A 1 101 ? -13.443 0.772 29.602 1.00 78.69 101 PRO A N 1
ATOM 775 C CA . PRO A 1 101 ? -14.365 1.672 30.277 1.00 78.69 101 PRO A CA 1
ATOM 776 C C . PRO A 1 101 ? -14.826 1.031 31.596 1.00 78.69 101 PRO A C 1
ATOM 778 O O . PRO A 1 101 ? -15.076 -0.176 31.630 1.00 78.69 101 PRO A O 1
ATOM 781 N N . PRO A 1 102 ? -14.941 1.807 32.690 1.00 79.25 102 PRO A N 1
ATOM 782 C CA . PRO A 1 102 ? -15.341 1.266 33.981 1.00 79.25 102 PRO A CA 1
ATOM 783 C C . PRO A 1 102 ? -16.689 0.555 33.849 1.00 79.25 102 PRO A C 1
ATOM 785 O O . PRO A 1 102 ? -17.650 1.102 33.302 1.00 79.25 102 PRO A O 1
ATOM 788 N N . LYS A 1 103 ? -16.741 -0.688 34.335 1.00 78.44 103 LYS A N 1
ATOM 789 C CA . LYS A 1 103 ? -17.950 -1.510 34.319 1.00 78.44 103 LYS A CA 1
ATOM 790 C C . LYS A 1 103 ? -19.066 -0.757 35.060 1.00 78.44 103 LYS A C 1
ATOM 792 O O . LYS A 1 103 ? -18.835 -0.364 36.203 1.00 78.44 103 LYS A O 1
ATOM 797 N N . PRO A 1 104 ? -20.245 -0.541 34.445 1.00 74.19 104 PRO A N 1
ATOM 798 C CA . PRO A 1 104 ? -21.343 0.137 35.121 1.00 74.19 104 PRO A CA 1
ATOM 799 C C . PRO A 1 104 ? -21.737 -0.652 36.373 1.00 74.19 104 PRO A C 1
ATOM 801 O O . PRO A 1 104 ? -21.850 -1.882 36.327 1.00 74.19 104 PRO A O 1
ATOM 804 N N . GLU A 1 105 ? -21.901 0.055 37.492 1.00 71.69 105 GLU A N 1
ATOM 805 C CA . GLU A 1 105 ? -22.352 -0.538 38.749 1.00 71.69 105 GLU A CA 1
ATOM 806 C C . GLU A 1 105 ? -23.722 -1.204 38.538 1.00 71.69 105 GLU A C 1
ATOM 808 O O . GLU A 1 105 ? -24.587 -0.635 37.862 1.00 71.69 105 GLU A O 1
ATOM 813 N N . PRO A 1 106 ? -23.937 -2.424 39.063 1.00 68.19 106 PRO A N 1
ATOM 814 C CA . PRO A 1 106 ? -25.248 -3.044 39.004 1.00 68.19 106 PRO A CA 1
ATOM 815 C C . PRO A 1 106 ? -26.252 -2.159 39.758 1.00 68.19 106 PRO A C 1
ATOM 817 O O . PRO A 1 106 ? -25.923 -1.672 40.843 1.00 68.19 106 PRO A O 1
ATOM 820 N N . PRO A 1 107 ? -27.467 -1.948 39.221 1.00 61.56 107 PRO A N 1
ATOM 821 C CA . PRO A 1 107 ? -28.493 -1.214 39.942 1.00 61.56 107 PRO A CA 1
ATOM 822 C C . PRO A 1 107 ? -28.753 -1.924 41.271 1.00 61.56 107 PRO A C 1
ATOM 824 O O . PRO A 1 107 ? -28.951 -3.142 41.309 1.00 61.56 107 PRO A O 1
ATOM 827 N N . ALA A 1 108 ? -28.714 -1.159 42.362 1.00 48.88 108 ALA A N 1
ATOM 828 C CA . ALA A 1 108 ? -29.174 -1.628 43.654 1.00 48.88 108 ALA A CA 1
ATOM 829 C C . ALA A 1 108 ? -30.609 -2.137 43.482 1.00 48.88 108 ALA A C 1
ATOM 831 O O . ALA A 1 108 ? -31.460 -1.437 42.933 1.00 48.88 108 ALA A O 1
ATOM 832 N N . ALA A 1 109 ? -30.857 -3.374 43.904 1.00 47.03 109 ALA A N 1
ATOM 833 C CA . ALA A 1 109 ? -32.206 -3.893 44.024 1.00 47.03 109 ALA A CA 1
ATOM 834 C C . ALA A 1 109 ? -32.914 -3.091 45.124 1.00 47.03 109 ALA A C 1
ATOM 836 O O . ALA A 1 109 ? -32.789 -3.403 46.306 1.00 47.03 109 ALA A O 1
ATOM 837 N N . GLU A 1 110 ? -33.599 -2.020 44.734 1.00 43.22 110 GLU A N 1
ATOM 838 C CA . GLU A 1 110 ? -34.666 -1.443 45.536 1.00 43.22 110 GLU A CA 1
ATOM 839 C C . GLU A 1 110 ? -35.890 -2.352 45.399 1.00 43.22 110 GLU A C 1
ATOM 841 O O . GLU A 1 110 ? -36.309 -2.708 44.297 1.00 43.22 110 GLU A O 1
ATOM 846 N N . ASP A 1 111 ? -36.404 -2.774 46.552 1.00 40.22 111 ASP A N 1
ATOM 847 C CA . ASP A 1 111 ? -37.610 -3.571 46.726 1.00 40.22 111 ASP A CA 1
ATOM 848 C C . ASP A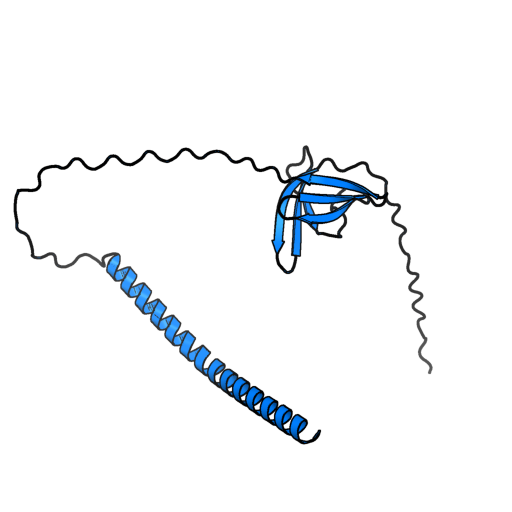 1 111 ? -38.781 -3.046 45.878 1.00 40.22 111 ASP A C 1
ATOM 850 O O . ASP A 1 111 ? -39.426 -2.048 46.209 1.00 40.22 111 ASP A O 1
ATOM 854 N N . GLU A 1 112 ? -39.138 -3.776 44.822 1.00 39.97 112 GLU A N 1
ATOM 855 C CA . GLU A 1 112 ? -40.443 -3.631 44.187 1.00 39.97 112 GLU A CA 1
ATOM 856 C C . GLU A 1 112 ? -41.465 -4.527 44.889 1.00 39.97 112 GLU A C 1
ATOM 858 O O . GLU A 1 112 ? -41.681 -5.681 44.518 1.00 39.97 112 GLU A O 1
ATOM 863 N N . GLN A 1 113 ? -42.174 -3.967 45.870 1.00 38.38 113 GLN A N 1
ATOM 864 C CA . GLN A 1 113 ? -43.521 -4.436 46.199 1.00 38.38 113 GLN A CA 1
ATOM 865 C C . GLN A 1 113 ? -44.409 -3.292 46.692 1.00 38.38 113 GLN A C 1
ATOM 867 O O . GLN A 1 113 ? -44.801 -3.191 47.852 1.00 38.38 113 GLN A O 1
ATOM 872 N N . GLY A 1 114 ? -44.779 -2.425 45.750 1.00 35.44 114 GLY A N 1
ATOM 873 C CA . GLY A 1 114 ? -45.764 -1.377 45.967 1.00 35.44 114 GLY A CA 1
ATOM 874 C C . GLY A 1 114 ? -46.449 -0.947 44.675 1.00 35.44 114 GLY A C 1
ATOM 875 O O . GLY A 1 114 ? -45.896 -0.169 43.915 1.00 35.44 114 GLY A O 1
ATOM 876 N N . LYS A 1 115 ? -47.704 -1.386 44.520 1.00 36.09 115 LYS A N 1
ATOM 877 C CA . LYS A 1 115 ? -48.749 -0.892 43.601 1.00 36.09 115 LYS A CA 1
ATOM 878 C C . LYS A 1 115 ? -48.692 -1.292 42.120 1.00 36.09 115 LYS A C 1
ATOM 880 O O . LYS A 1 115 ? -48.152 -0.619 41.253 1.00 36.09 115 LYS A O 1
ATOM 885 N N . LYS A 1 116 ? -49.509 -2.315 41.847 1.00 44.62 116 LYS A N 1
ATOM 886 C CA . LYS A 1 116 ? -50.429 -2.337 40.703 1.00 44.62 116 LYS A CA 1
ATOM 887 C C . LYS A 1 116 ? -51.155 -0.989 40.546 1.00 44.62 116 LYS A C 1
ATOM 889 O O . LYS A 1 116 ? -51.601 -0.432 41.545 1.00 44.62 116 LYS A O 1
ATOM 894 N N . ASP A 1 117 ? -51.305 -0.597 39.283 1.00 38.94 117 ASP A N 1
ATOM 895 C CA . ASP A 1 117 ? -52.323 0.266 38.654 1.00 38.94 117 ASP A CA 1
ATOM 896 C C . ASP A 1 117 ? -51.741 1.476 37.919 1.00 38.94 117 ASP A C 1
ATOM 898 O O . ASP A 1 117 ? -51.537 2.540 38.498 1.00 38.94 117 ASP A O 1
ATOM 902 N N . GLN A 1 118 ? -51.575 1.318 36.601 1.00 38.25 118 GLN A N 1
ATOM 903 C CA . GLN A 1 118 ? -52.230 2.190 35.620 1.00 38.25 118 GLN A CA 1
ATOM 904 C C . GLN A 1 118 ? -52.017 1.663 34.198 1.00 38.25 118 GLN A C 1
ATOM 906 O O . GLN A 1 118 ? -51.119 2.059 33.464 1.00 38.25 118 GLN A O 1
ATOM 911 N N . ALA A 1 119 ? -52.922 0.781 33.782 1.00 46.06 119 ALA A N 1
ATOM 912 C CA . ALA A 1 119 ? -53.388 0.810 32.409 1.00 46.06 119 ALA A CA 1
ATOM 913 C C . ALA A 1 119 ? -54.508 1.856 32.350 1.00 46.06 119 ALA A C 1
ATOM 915 O O . ALA A 1 119 ? -55.586 1.582 32.878 1.00 46.06 119 ALA A O 1
ATOM 916 N N . ARG A 1 120 ? -54.248 3.025 31.744 1.00 42.81 120 ARG A N 1
ATOM 917 C CA . ARG A 1 120 ? -55.166 3.779 30.859 1.00 42.81 120 ARG A CA 1
ATOM 918 C C . ARG A 1 120 ? -54.747 5.246 30.674 1.00 42.81 120 ARG A C 1
ATOM 920 O O . ARG A 1 120 ? -54.635 5.981 31.640 1.00 42.81 120 ARG A O 1
ATOM 927 N N . GLN A 1 121 ? -54.740 5.621 29.392 1.00 41.31 121 GLN A N 1
ATOM 928 C CA . GLN A 1 121 ? -55.059 6.936 28.818 1.00 41.31 121 GLN A CA 1
ATOM 929 C C . GLN A 1 121 ? -53.955 8.001 28.753 1.00 41.31 121 GLN A C 1
ATOM 931 O O . GLN A 1 121 ? -53.298 8.337 29.729 1.00 41.31 121 GLN A O 1
ATOM 936 N N . GLY A 1 122 ? -53.807 8.532 27.538 1.00 37.91 122 GLY A N 1
ATOM 937 C CA . GLY A 1 122 ? -52.890 9.593 27.145 1.00 37.91 122 GLY A CA 1
ATOM 938 C C . GLY A 1 122 ? -52.976 9.798 25.635 1.00 37.91 122 GLY A C 1
ATOM 939 O O . GLY A 1 122 ? -52.094 9.368 24.898 1.00 37.91 122 GLY A O 1
ATOM 940 N N . GLU A 1 123 ? -54.106 10.351 25.200 1.00 45.53 123 GLU A N 1
ATOM 941 C CA . GLU A 1 123 ? -54.351 10.880 23.859 1.00 45.53 123 GLU A CA 1
ATOM 942 C C . GLU A 1 123 ? -53.327 11.986 23.517 1.00 45.53 123 GLU A C 1
ATOM 944 O O . GLU A 1 123 ? -52.830 12.677 24.403 1.00 45.53 123 GLU A O 1
ATOM 949 N N . GLU A 1 124 ? -53.024 12.126 22.221 1.00 50.25 124 GLU A N 1
ATOM 950 C CA . GLU A 1 124 ? -52.453 13.333 21.593 1.00 50.25 124 GLU A CA 1
ATOM 951 C C . GLU A 1 124 ? -51.062 13.791 22.082 1.00 50.25 124 GLU A C 1
ATOM 953 O O . GLU A 1 124 ? -50.875 14.895 22.592 1.00 50.25 124 GLU A O 1
ATOM 958 N N . GLN A 1 125 ? -50.030 12.979 21.822 1.00 49.78 125 GLN A N 1
ATOM 959 C CA . GLN A 1 125 ? -48.664 13.509 21.715 1.00 49.78 125 GLN A CA 1
ATOM 960 C C . GLN A 1 125 ? -48.438 14.048 20.291 1.00 49.78 125 GLN A C 1
ATOM 962 O O . GLN A 1 125 ? -48.752 13.335 19.335 1.00 49.78 125 GLN A O 1
ATOM 967 N N . PRO A 1 126 ? -47.889 15.266 20.110 1.00 56.38 126 PRO A N 1
ATOM 968 C CA . PRO A 1 126 ? -47.514 15.763 18.787 1.00 56.38 126 PRO A CA 1
ATOM 969 C C . PRO A 1 126 ? -46.540 14.767 18.148 1.00 56.38 126 PRO A C 1
ATOM 971 O O . PRO A 1 126 ? -45.551 14.437 18.800 1.00 56.38 126 PRO A O 1
ATOM 974 N N . LEU A 1 127 ? -46.876 14.268 16.943 1.00 60.09 127 LEU A N 1
ATOM 975 C CA . LEU A 1 127 ? -46.154 13.263 16.132 1.00 60.09 127 LEU A CA 1
ATOM 976 C C . LEU A 1 127 ? -44.906 12.727 16.841 1.00 60.09 127 LEU A C 1
ATOM 978 O O . LEU A 1 127 ? -43.806 13.266 16.700 1.00 60.09 127 LEU A O 1
ATOM 982 N N . SER A 1 128 ? -45.095 11.697 17.670 1.00 71.44 128 SER A N 1
ATOM 983 C CA . SER A 1 128 ? -43.986 11.097 18.409 1.00 71.44 128 SER A CA 1
ATOM 984 C C . SER A 1 128 ? -42.918 10.650 17.410 1.00 71.44 128 SER A C 1
ATOM 986 O O . SER A 1 128 ? -43.246 10.175 16.323 1.00 71.44 128 SER A O 1
ATOM 988 N N . ARG A 1 129 ? -41.632 10.737 17.769 1.00 77.00 129 ARG A N 1
ATOM 989 C CA . ARG A 1 129 ? -40.499 10.311 16.920 1.00 77.00 129 ARG A CA 1
ATOM 990 C C . ARG A 1 129 ? -40.691 8.910 16.314 1.00 77.00 129 ARG A C 1
ATOM 992 O O . ARG A 1 129 ? -40.165 8.608 15.248 1.00 77.00 129 ARG A O 1
ATOM 999 N N . ALA A 1 130 ? -41.473 8.056 16.975 1.00 83.00 130 ALA A N 1
ATOM 1000 C CA . ALA A 1 130 ? -41.878 6.751 16.468 1.00 83.00 130 ALA A CA 1
ATOM 1001 C C . ALA A 1 130 ? -42.780 6.802 15.213 1.00 83.00 130 ALA A C 1
ATOM 1003 O O . ALA A 1 130 ? -42.662 5.928 14.358 1.00 83.00 130 ALA A O 1
ATOM 1004 N N . GLU A 1 131 ? -43.671 7.783 15.077 1.00 87.56 131 GLU A N 1
ATOM 1005 C CA . GLU A 1 131 ? -44.529 7.971 13.897 1.00 87.56 131 GLU A CA 1
ATOM 1006 C C . GLU A 1 131 ? -43.770 8.600 12.729 1.00 87.56 131 GLU A C 1
ATOM 1008 O O . GLU A 1 131 ? -43.945 8.163 11.594 1.00 87.56 131 GLU A O 1
ATOM 1013 N N . GLU A 1 132 ? -42.849 9.529 13.000 1.00 89.00 132 GLU A N 1
ATOM 1014 C CA . GLU A 1 132 ? -41.958 10.097 11.978 1.00 89.00 132 GLU A CA 1
ATOM 1015 C C . GLU A 1 132 ? -41.087 9.006 11.330 1.00 89.00 132 GLU A C 1
ATOM 1017 O O . GLU A 1 132 ? -40.952 8.933 10.107 1.00 89.00 132 GLU A O 1
ATOM 1022 N N . ILE A 1 133 ? -40.560 8.079 12.141 1.00 90.62 133 ILE A N 1
ATOM 1023 C CA . ILE A 1 133 ? -39.827 6.909 11.639 1.00 90.62 133 ILE A CA 1
ATOM 1024 C C . ILE A 1 133 ? -40.741 6.026 10.774 1.00 90.62 133 ILE A C 1
ATOM 1026 O O . ILE A 1 133 ? -40.317 5.569 9.713 1.00 90.62 133 ILE A O 1
ATOM 1030 N N . ARG A 1 134 ? -41.999 5.795 11.180 1.00 91.06 134 ARG A N 1
ATOM 1031 C CA . ARG A 1 134 ? -42.960 4.998 10.392 1.00 91.06 134 ARG A CA 1
ATOM 1032 C C . ARG A 1 134 ? -43.286 5.655 9.049 1.00 91.06 134 ARG A C 1
ATOM 1034 O O . ARG A 1 134 ? -43.327 4.944 8.048 1.00 91.06 134 ARG A O 1
ATOM 1041 N N . GLN A 1 135 ? -43.467 6.977 9.015 1.00 92.88 135 GLN A N 1
ATOM 1042 C CA . GLN A 1 135 ? -43.685 7.730 7.776 1.00 92.88 135 GLN A CA 1
ATOM 1043 C C . GLN A 1 135 ? -42.466 7.650 6.852 1.00 92.88 135 GLN A C 1
ATOM 1045 O O . GLN A 1 135 ? -42.612 7.258 5.696 1.00 92.88 135 GLN A O 1
ATOM 1050 N N . ARG A 1 136 ? -41.254 7.893 7.374 1.00 92.12 136 ARG A N 1
ATOM 1051 C CA . ARG A 1 136 ? -40.013 7.808 6.585 1.00 92.12 136 ARG A CA 1
ATOM 1052 C C . ARG A 1 136 ? -39.779 6.405 6.015 1.00 92.12 136 ARG A C 1
ATOM 1054 O O . ARG A 1 136 ? -39.313 6.269 4.889 1.00 92.12 136 ARG A O 1
ATOM 1061 N N . ILE A 1 137 ? -40.109 5.351 6.767 1.00 94.50 137 ILE A N 1
ATOM 1062 C CA . ILE A 1 137 ? -40.009 3.965 6.281 1.00 94.50 137 ILE A CA 1
ATOM 1063 C C . ILE A 1 137 ? -41.052 3.679 5.192 1.00 94.50 137 ILE A C 1
ATOM 1065 O O . ILE A 1 137 ? -40.726 3.008 4.214 1.00 94.50 137 ILE A O 1
ATOM 1069 N N . ALA A 1 138 ? -42.289 4.164 5.340 1.00 94.62 138 ALA A N 1
ATOM 1070 C CA . ALA A 1 138 ? -43.338 3.968 4.340 1.00 94.62 138 ALA A CA 1
ATOM 1071 C C . ALA A 1 138 ? -42.980 4.640 3.005 1.00 94.62 138 ALA A C 1
ATOM 1073 O O . ALA A 1 138 ? -43.049 3.990 1.964 1.00 94.62 138 ALA A O 1
ATOM 1074 N N . GLU A 1 139 ? -42.501 5.884 3.056 1.00 94.25 139 GLU A N 1
ATOM 1075 C CA . GLU A 1 139 ? -42.057 6.641 1.883 1.00 94.25 139 GLU A CA 1
ATOM 1076 C C . GLU A 1 139 ? -40.861 5.965 1.197 1.00 94.25 139 GLU A C 1
ATOM 1078 O O . GLU A 1 139 ? -40.897 5.694 -0.002 1.00 94.25 139 GLU A O 1
ATOM 1083 N N . ARG A 1 140 ? -39.841 5.566 1.974 1.00 93.19 140 ARG A N 1
ATOM 1084 C CA . ARG A 1 140 ? -38.661 4.854 1.453 1.00 93.19 140 ARG A CA 1
ATOM 1085 C C . ARG A 1 140 ? -39.025 3.524 0.791 1.00 93.19 140 ARG A C 1
ATOM 1087 O O . ARG A 1 140 ? -38.385 3.104 -0.170 1.00 93.19 140 ARG A O 1
ATOM 1094 N N . ARG A 1 141 ? -40.038 2.831 1.315 1.00 92.50 141 ARG A N 1
ATOM 1095 C CA . ARG A 1 141 ? -40.515 1.556 0.767 1.00 92.50 141 ARG A CA 1
ATOM 1096 C C . ARG A 1 141 ? -41.298 1.746 -0.529 1.00 92.50 141 ARG A C 1
ATOM 1098 O O . ARG A 1 141 ? -41.209 0.891 -1.404 1.00 92.50 141 ARG A O 1
ATOM 1105 N N . GLU A 1 142 ? -42.062 2.826 -0.647 1.00 92.25 142 GLU A N 1
ATOM 1106 C CA . GLU A 1 142 ? -42.780 3.162 -1.876 1.00 92.25 142 GLU A CA 1
ATOM 1107 C C . GLU A 1 142 ? -41.823 3.638 -2.977 1.00 92.25 142 GLU A C 1
ATOM 1109 O O . GLU A 1 142 ? -41.957 3.203 -4.119 1.00 92.25 142 GLU A O 1
ATOM 1114 N N . GLU A 1 143 ? -40.790 4.411 -2.623 1.00 89.56 143 GLU A N 1
ATOM 1115 C CA . GLU A 1 143 ? -39.682 4.767 -3.522 1.00 89.56 143 GLU A CA 1
ATOM 1116 C C . GLU A 1 143 ? -38.975 3.512 -4.054 1.00 89.56 143 GLU A C 1
ATOM 1118 O O . GLU A 1 143 ? -38.824 3.353 -5.263 1.00 89.56 143 GLU A O 1
ATOM 1123 N N . LEU A 1 144 ? -38.624 2.569 -3.170 1.00 86.31 144 LEU A N 1
ATOM 1124 C CA . LEU A 1 144 ? -38.019 1.294 -3.569 1.00 86.31 144 LEU A CA 1
ATOM 1125 C C . LEU A 1 144 ? -38.946 0.440 -4.436 1.00 86.31 144 LEU A C 1
ATOM 1127 O O . LEU A 1 144 ? -38.460 -0.258 -5.317 1.00 86.31 144 LEU A O 1
ATOM 1131 N N . ARG A 1 145 ? -40.264 0.477 -4.204 1.00 85.44 145 ARG A N 1
ATOM 1132 C CA . ARG A 1 145 ? -41.226 -0.228 -5.059 1.00 85.44 145 ARG A CA 1
ATOM 1133 C C . ARG A 1 145 ? -41.295 0.404 -6.450 1.00 85.44 145 ARG A C 1
ATOM 1135 O O . ARG A 1 145 ? -41.287 -0.333 -7.424 1.00 85.44 145 ARG A O 1
ATOM 1142 N N . ARG A 1 146 ? -41.309 1.736 -6.554 1.00 85.12 146 ARG A N 1
ATOM 1143 C CA . ARG A 1 146 ? -41.304 2.434 -7.848 1.00 85.12 146 ARG A CA 1
ATOM 1144 C C . ARG A 1 146 ? -40.009 2.183 -8.623 1.00 85.12 146 ARG A C 1
ATOM 1146 O O . ARG A 1 146 ? -40.074 1.853 -9.799 1.00 85.12 146 ARG A O 1
ATOM 1153 N N . ALA A 1 147 ? -38.861 2.265 -7.951 1.00 84.31 147 ALA A N 1
ATOM 1154 C CA . ALA A 1 147 ? -37.570 1.934 -8.551 1.00 84.31 147 ALA A CA 1
ATOM 1155 C C . ALA A 1 147 ? -37.510 0.461 -8.983 1.00 84.31 147 ALA A C 1
ATOM 1157 O O . ALA A 1 147 ? -37.043 0.164 -10.074 1.00 84.31 147 ALA A O 1
ATOM 1158 N N . ALA A 1 148 ? -38.052 -0.458 -8.174 1.00 80.50 148 ALA A N 1
ATOM 1159 C CA . ALA A 1 148 ? -38.143 -1.866 -8.547 1.00 80.50 148 ALA A CA 1
ATOM 1160 C C . ALA A 1 148 ? -39.047 -2.091 -9.766 1.00 80.50 148 ALA A C 1
ATOM 1162 O O . ALA A 1 148 ? -38.697 -2.911 -10.596 1.00 80.50 148 ALA A O 1
ATOM 1163 N N . GLU A 1 149 ? -40.156 -1.365 -9.927 1.00 76.81 149 GLU A N 1
ATOM 1164 C CA . GLU A 1 149 ? -41.020 -1.473 -11.115 1.00 76.81 149 GLU A CA 1
ATOM 1165 C C . GLU A 1 149 ? -40.349 -0.907 -12.387 1.00 76.81 149 GLU A C 1
ATOM 1167 O O . GLU A 1 149 ? -40.533 -1.454 -13.479 1.00 76.81 149 GLU A O 1
ATOM 1172 N N . GLU A 1 150 ? -39.541 0.152 -12.256 1.00 72.94 150 GLU A N 1
ATOM 1173 C CA . GLU A 1 150 ? -38.715 0.707 -13.342 1.00 72.94 150 GLU A CA 1
ATOM 1174 C C . GLU A 1 150 ? -37.574 -0.253 -13.730 1.00 72.94 150 GLU A C 1
ATOM 1176 O O . GLU A 1 150 ? -37.373 -0.546 -14.916 1.00 72.94 150 GLU A O 1
ATOM 1181 N N . ASP A 1 151 ? -36.896 -0.829 -12.736 1.00 67.69 151 ASP A N 1
ATOM 1182 C CA . ASP A 1 151 ? -35.850 -1.835 -12.924 1.00 67.69 151 ASP A CA 1
ATOM 1183 C C . ASP A 1 151 ? -36.417 -3.190 -13.381 1.00 67.69 151 ASP A C 1
ATOM 1185 O O . ASP A 1 151 ? -35.752 -3.908 -14.124 1.00 67.69 151 ASP A O 1
ATOM 1189 N N . GLU A 1 152 ? -37.646 -3.562 -13.007 1.00 64.25 152 GLU A N 1
ATOM 1190 C CA . GLU A 1 152 ? -38.308 -4.794 -13.453 1.00 64.25 152 GLU A CA 1
ATOM 1191 C C . GLU A 1 152 ? -38.698 -4.711 -14.932 1.00 64.25 152 GLU A C 1
ATOM 1193 O O . GLU A 1 152 ? -38.562 -5.710 -15.636 1.00 64.25 152 GLU A O 1
ATOM 1198 N N . GLN A 1 153 ? -39.102 -3.547 -15.457 1.00 59.91 153 GLN A N 1
ATOM 1199 C CA . GLN A 1 153 ? -39.397 -3.404 -16.892 1.00 59.91 153 GLN A CA 1
ATOM 1200 C C . GLN A 1 153 ? -38.134 -3.499 -17.765 1.00 59.91 153 GLN A C 1
ATOM 1202 O O . GLN A 1 153 ? -38.160 -4.151 -18.813 1.00 59.91 153 GLN A O 1
ATOM 1207 N N . GLY A 1 154 ? -37.010 -2.918 -17.330 1.00 60.50 154 GLY A N 1
ATOM 1208 C CA . GLY A 1 154 ? -35.718 -3.061 -18.019 1.00 60.50 154 GLY A CA 1
ATOM 1209 C C . GLY A 1 154 ? -35.049 -4.423 -17.778 1.00 60.50 154 GLY A C 1
ATOM 1210 O O . GLY A 1 154 ? -34.463 -5.022 -18.684 1.00 60.50 154 GLY A O 1
ATOM 1211 N N . GLY A 1 155 ? -35.178 -4.944 -16.561 1.00 62.81 155 GLY A N 1
ATOM 1212 C CA . GLY A 1 155 ? -34.543 -6.165 -16.080 1.00 62.81 155 GLY A CA 1
ATOM 1213 C C . GLY A 1 155 ? -35.243 -7.442 -16.528 1.00 62.81 155 GLY A C 1
ATOM 1214 O O . GLY A 1 155 ? -34.558 -8.407 -16.849 1.00 62.81 155 GLY A O 1
ATOM 1215 N N . GLN A 1 156 ? -36.577 -7.476 -16.639 1.00 62.19 156 GLN A N 1
ATOM 1216 C CA . GLN A 1 156 ? -37.291 -8.663 -17.134 1.00 62.19 156 GLN A CA 1
ATOM 1217 C C . GLN A 1 156 ? -37.009 -8.921 -18.618 1.00 62.19 156 GLN A C 1
ATOM 1219 O O . GLN A 1 156 ? -36.810 -10.074 -19.002 1.00 62.19 156 GLN A O 1
ATOM 1224 N N . ALA A 1 157 ? -36.927 -7.876 -19.449 1.00 64.50 157 ALA A N 1
ATOM 1225 C CA . ALA A 1 157 ? -36.569 -8.019 -20.860 1.00 64.50 157 ALA A CA 1
ATOM 1226 C C . ALA A 1 157 ? -35.120 -8.515 -21.032 1.00 64.50 157 ALA A C 1
ATOM 1228 O O . ALA A 1 157 ? -34.871 -9.440 -21.812 1.00 64.50 157 ALA A O 1
ATOM 1229 N N . SER A 1 158 ? -34.179 -7.972 -20.249 1.00 74.19 158 SER A N 1
ATOM 1230 C CA . SER A 1 158 ? -32.772 -8.401 -20.260 1.00 74.19 158 SER A CA 1
ATOM 1231 C C . SER A 1 158 ? -32.596 -9.822 -19.698 1.00 74.19 158 SER A C 1
ATOM 1233 O O . SER A 1 158 ? -31.878 -10.636 -20.279 1.00 74.19 158 SER A O 1
ATOM 1235 N N . TYR A 1 159 ? -33.327 -10.175 -18.636 1.00 74.69 159 TYR A N 1
ATOM 1236 C CA . TYR A 1 159 ? -33.314 -11.502 -18.021 1.00 74.69 159 TYR A CA 1
ATOM 1237 C C . TYR A 1 159 ? -33.890 -12.568 -18.962 1.00 74.69 159 TYR A C 1
ATOM 1239 O O . TYR A 1 159 ? -33.307 -13.643 -19.120 1.00 74.69 159 TYR A O 1
ATOM 1247 N N . GLN A 1 160 ? -34.983 -12.263 -19.670 1.00 75.81 160 GLN A N 1
ATOM 1248 C CA . GLN A 1 160 ? -35.543 -13.157 -20.687 1.00 75.81 160 GLN A CA 1
ATOM 1249 C C . GLN A 1 160 ? -34.594 -13.339 -21.882 1.00 75.81 160 GLN A C 1
ATOM 1251 O O . GLN A 1 160 ? -34.415 -14.468 -22.348 1.00 75.81 160 GLN A O 1
ATOM 1256 N N . GLN A 1 161 ? -33.938 -12.271 -22.350 1.00 78.25 161 GLN A N 1
ATOM 1257 C CA . GLN A 1 161 ? -32.931 -12.356 -23.415 1.00 78.25 161 GLN A CA 1
ATOM 1258 C C . GLN A 1 161 ? -31.694 -13.156 -22.983 1.00 78.25 161 GLN A C 1
ATOM 1260 O O . GLN A 1 161 ? -31.196 -13.985 -23.751 1.00 78.25 161 GLN A O 1
ATOM 1265 N N . ALA A 1 162 ? -31.229 -12.984 -21.744 1.00 80.94 162 ALA A N 1
ATOM 1266 C CA . ALA A 1 162 ? -30.125 -13.758 -21.188 1.00 80.94 162 ALA A CA 1
ATOM 1267 C C . ALA A 1 162 ? -30.469 -15.257 -21.116 1.00 80.94 162 ALA A C 1
ATOM 1269 O O . ALA A 1 162 ? -29.670 -16.096 -21.538 1.00 80.94 162 ALA A O 1
ATOM 1270 N N . ILE A 1 163 ? -31.683 -15.607 -20.675 1.00 79.56 163 ILE A N 1
ATOM 1271 C CA . ILE A 1 163 ? -32.149 -17.003 -20.627 1.00 79.56 163 ILE A CA 1
ATOM 1272 C C . ILE A 1 163 ? -32.251 -17.612 -22.032 1.00 79.56 163 ILE A C 1
ATOM 1274 O O . ILE A 1 163 ? -31.800 -18.742 -22.240 1.00 79.56 163 ILE A O 1
ATOM 1278 N N . GLN A 1 164 ? -32.795 -16.882 -23.011 1.00 80.44 164 GLN A N 1
ATOM 1279 C CA . GLN A 1 164 ? -32.885 -17.371 -24.393 1.00 80.44 164 GLN A CA 1
ATOM 1280 C C . GLN A 1 164 ? -31.501 -17.584 -25.016 1.00 80.44 164 GLN A C 1
ATOM 1282 O O . GLN A 1 164 ? -31.267 -18.615 -25.650 1.00 80.44 164 GLN A O 1
ATOM 1287 N N . THR A 1 165 ? -30.563 -16.666 -24.775 1.00 83.88 165 THR A N 1
ATOM 1288 C CA . THR A 1 165 ? -29.179 -16.776 -25.263 1.00 83.88 165 THR A CA 1
ATOM 1289 C C . THR A 1 165 ? -28.481 -17.999 -24.666 1.00 83.88 165 THR A C 1
ATOM 1291 O O . THR A 1 165 ? -27.846 -18.773 -25.385 1.00 83.88 165 THR A O 1
ATOM 1294 N N . MET A 1 166 ? -28.666 -18.244 -23.366 1.00 80.62 166 MET A N 1
ATOM 1295 C CA . MET A 1 166 ? -28.114 -19.416 -22.679 1.00 80.62 166 MET A CA 1
ATOM 1296 C C . MET A 1 166 ? -28.728 -20.733 -23.181 1.00 80.62 166 MET A C 1
ATOM 1298 O O . MET A 1 166 ? -28.007 -21.712 -23.380 1.00 80.62 166 MET A O 1
ATOM 1302 N N . MET A 1 167 ? -30.039 -20.776 -23.450 1.00 78.75 167 MET A N 1
ATOM 1303 C CA . MET A 1 167 ? -30.685 -21.961 -24.036 1.00 78.75 167 MET A CA 1
ATOM 1304 C C . MET A 1 167 ? -30.256 -22.224 -25.484 1.00 78.75 167 MET A C 1
ATOM 1306 O O . MET A 1 167 ? -30.072 -23.384 -25.858 1.00 78.75 167 MET A O 1
ATOM 1310 N N . GLY A 1 168 ? -30.084 -21.176 -26.295 1.00 81.44 168 GLY A N 1
ATOM 1311 C CA . GLY A 1 168 ? -29.602 -21.291 -27.673 1.00 81.44 168 GLY A CA 1
ATOM 1312 C C . GLY A 1 168 ? -28.179 -21.843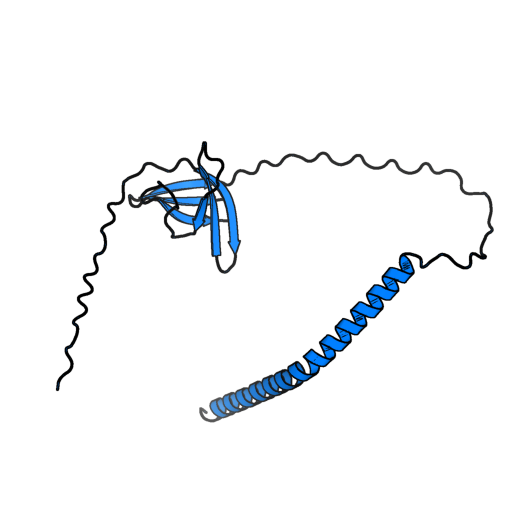 -27.734 1.00 81.44 168 GLY A C 1
ATOM 1313 O O . GLY A 1 168 ? -27.921 -22.816 -28.446 1.00 81.44 168 GLY A O 1
ATOM 1314 N N . LYS A 1 169 ? -27.283 -21.298 -26.903 1.00 77.94 169 LYS A N 1
ATOM 1315 C CA . LYS A 1 169 ? -25.887 -21.742 -26.810 1.00 77.94 169 LYS A CA 1
ATOM 1316 C C . LYS A 1 169 ? -25.780 -23.200 -26.352 1.00 77.94 169 LYS A C 1
ATOM 1318 O O . LYS A 1 169 ? -25.082 -23.989 -26.981 1.00 77.94 169 LYS A O 1
ATOM 1323 N N . LYS A 1 170 ? -26.582 -23.601 -25.358 1.00 75.62 170 LYS A N 1
ATOM 1324 C CA . LYS A 1 170 ? -26.632 -24.989 -24.869 1.00 75.62 170 LYS A CA 1
ATOM 1325 C C . LYS A 1 170 ? -27.153 -25.982 -25.918 1.00 75.62 170 LYS A C 1
ATOM 1327 O O . LYS A 1 170 ? -26.721 -27.132 -25.940 1.00 75.62 170 LYS A O 1
ATOM 1332 N N . ARG A 1 171 ? -28.068 -25.563 -26.805 1.00 73.25 171 ARG A N 1
ATOM 1333 C CA . ARG A 1 171 ? -28.516 -26.396 -27.941 1.00 73.25 171 ARG A CA 1
ATOM 1334 C C . ARG A 1 171 ? -27.431 -26.546 -29.006 1.00 73.25 171 ARG A C 1
ATOM 1336 O O . ARG A 1 171 ? -27.251 -27.656 -29.493 1.00 73.25 171 ARG A O 1
ATOM 1343 N N . GLN A 1 172 ? -26.697 -25.477 -29.321 1.00 70.06 172 GLN A N 1
ATOM 1344 C CA . GLN A 1 172 ? -25.576 -25.535 -30.268 1.00 70.06 172 GLN A CA 1
ATOM 1345 C C . GLN A 1 172 ? -24.420 -26.404 -29.759 1.00 70.06 172 GLN A C 1
ATOM 1347 O O . GLN A 1 172 ? -23.870 -27.193 -30.525 1.00 70.06 172 GLN A O 1
ATOM 1352 N N . GLU A 1 173 ? -24.079 -26.308 -28.472 1.00 67.94 173 GLU A N 1
ATOM 1353 C CA . GLU A 1 173 ? -23.065 -27.171 -27.854 1.00 67.94 173 GLU A CA 1
ATOM 1354 C C . GLU A 1 173 ? -23.486 -28.642 -27.887 1.00 67.94 173 GLU A C 1
ATOM 1356 O O . GLU A 1 173 ? -22.674 -29.502 -28.220 1.00 67.94 173 GLU A O 1
ATOM 1361 N N . LYS A 1 174 ? -24.770 -28.938 -27.645 1.00 67.06 174 LYS A N 1
ATOM 1362 C CA . LYS A 1 174 ? -25.282 -30.308 -27.742 1.00 67.06 174 LYS A CA 1
ATOM 1363 C C . LYS A 1 174 ? -25.217 -30.856 -29.174 1.00 67.06 174 LYS A C 1
ATOM 1365 O O . LYS A 1 174 ? -24.734 -31.964 -29.360 1.00 67.06 174 LYS A O 1
ATOM 1370 N N . SER A 1 175 ? -25.627 -30.081 -30.184 1.00 64.81 175 SER A N 1
ATOM 1371 C CA . SER A 1 175 ? -25.561 -30.520 -31.589 1.00 64.81 175 SER A CA 1
ATOM 1372 C C . SER A 1 175 ? -24.130 -30.681 -32.105 1.00 64.81 175 SER A C 1
ATOM 1374 O O . SER A 1 175 ? -23.871 -31.545 -32.939 1.00 64.81 175 SER A O 1
ATOM 1376 N N . LYS A 1 176 ? -23.190 -29.869 -31.602 1.00 64.56 176 LYS A N 1
ATOM 1377 C CA . LYS A 1 176 ? -21.771 -29.983 -31.953 1.00 64.56 176 LYS A CA 1
ATOM 1378 C C . LYS A 1 176 ? -21.138 -31.242 -31.355 1.00 64.56 176 LYS A C 1
ATOM 1380 O O . LYS A 1 176 ? -20.316 -31.857 -32.015 1.00 64.56 176 LYS A O 1
ATOM 1385 N N . ASN A 1 177 ? -21.576 -31.663 -30.169 1.00 62.31 177 ASN A N 1
ATOM 1386 C CA . ASN A 1 177 ? -21.120 -32.908 -29.546 1.00 62.31 177 ASN A CA 1
ATOM 1387 C C . ASN A 1 177 ? -21.722 -34.175 -30.186 1.00 62.31 177 ASN A C 1
ATOM 1389 O O . ASN A 1 177 ? -21.136 -35.242 -30.073 1.00 62.31 177 ASN A O 1
ATOM 1393 N N . GLU A 1 178 ? -22.887 -34.076 -30.835 1.00 58.94 178 GLU A N 1
ATOM 1394 C CA . GLU A 1 178 ? -23.561 -35.204 -31.509 1.00 58.94 178 GLU A CA 1
ATOM 1395 C C . GLU A 1 178 ? -23.103 -35.412 -32.964 1.00 58.94 178 GLU A C 1
ATOM 1397 O O . GLU A 1 178 ? -23.420 -36.434 -33.557 1.00 58.94 178 GLU A O 1
ATOM 1402 N N . SER A 1 179 ? -22.372 -34.454 -33.544 1.00 59.09 179 SER A N 1
ATOM 1403 C CA . SER A 1 179 ? -21.837 -34.552 -34.915 1.00 59.09 179 SER A CA 1
ATOM 1404 C C . SER A 1 179 ? -20.402 -35.098 -34.971 1.00 59.09 179 SER A C 1
ATOM 1406 O O . SER A 1 179 ? -19.861 -35.264 -36.061 1.00 59.09 179 SER A O 1
ATOM 1408 N N . ASP A 1 180 ? -19.790 -35.343 -33.808 1.00 56.94 180 ASP A N 1
ATOM 1409 C CA . ASP A 1 180 ? -18.399 -35.794 -33.634 1.00 56.94 180 ASP A CA 1
ATOM 1410 C C . ASP A 1 180 ? -18.316 -37.241 -33.086 1.00 56.94 180 ASP A C 1
ATOM 1412 O O . ASP A 1 180 ? -17.286 -37.668 -32.570 1.00 56.94 180 ASP A O 1
ATOM 1416 N N . ASN A 1 181 ? -19.409 -38.010 -33.182 1.00 46.53 181 ASN A N 1
ATOM 1417 C CA . ASN A 1 181 ? -19.478 -39.436 -32.833 1.00 46.53 181 ASN A CA 1
ATOM 1418 C C . ASN A 1 181 ? -20.276 -40.217 -33.883 1.00 46.53 181 ASN A C 1
ATOM 1420 O O . ASN A 1 181 ? -20.079 -41.449 -33.965 1.00 46.53 181 ASN A O 1
#

Secondary structure (DSSP, 8-state):
-PPP-----------------PPPP-EEEEEEEE-SS-EEEEEEETT-SSEEEEEBTSBPSSS-TT-EEEEEETTEEEEE-TTS-EEEEE-------PPPPPPPPPPP-----S-----------SS-HHHHHHHHHHHHHHHHHHHHHHHHHHHHHHHHHHHHHHHHHHHHHHHHHHS--

Sequence (181 aa):
TRLPVIEDDVDDLEEELEDEDVDAPDVQLTGVIITPSIRMATLRQEGEKLSLVAFEGKPLEGNFGSWHVSRIDHREVTLSSGAGEEIQLKLEVHGVAIAEPPKPEPPAAEDEQGKKDQARQGEEQPLSRAEEIRQRIAERREELRRAAEEDEQGGQASYQQAIQTMMGKKRQEKSKNESDN

Foldseek 3Di:
DDDDDPPPPPPPPPVPQVQPPDPDAQKAWADWDDDPVFTKTWIGHPPDPDTFIAGAPDAGPDDRGQWHWPDDDHFWTWIAGPVGDIDIHGHDDDDDPDDDDPDDDDPPPDDPDDDDDDDDDDPDDDCPPVNVVVVVVVVVVVVVVVVVVVCCVVVVVVVVVVVVVVVVVVVVVVVVVVVVD

Organism: NCBI:txid412755

pLDDT: mean 75.8, std 17.99, range [35.44, 96.56]

Radius of gyration: 34.63 Å; chains: 1; bounding box: 79×55×104 Å